Protein AF-A0A9Q7E7K2-F1 (afdb_monomer)

Secondary structure (DSSP, 8-state):
-HHHHHHHHHHSS---HHHHHHHHHHHHHHTT---EEES---HHHHHHHHHTTEEEEEEEEEEE-STT-EEEEEEEEEEE--

Solvent-accessible surface area (backbone atoms only — not comparable to full-atom values): 4893 Å² total; per-residue (Å²): 118,71,67,62,58,48,57,52,52,72,65,45,92,75,69,53,66,54,58,58,48,51,52,52,31,51,57,26,40,77,72,77,33,78,46,41,80,35,81,73,72,58,71,70,42,50,55,50,38,53,75,70,48,37,43,78,42,82,44,79,45,76,44,83,46,84,94,81,51,79,45,71,44,70,28,35,42,36,28,73,57,129

Mean predicted aligned error: 9.42 Å

Structure (mmCIF, N/CA/C/O backbone):
data_AF-A0A9Q7E7K2-F1
#
_entry.id   AF-A0A9Q7E7K2-F1
#
loop_
_atom_site.group_PDB
_atom_site.id
_atom_site.type_symbol
_atom_site.label_atom_id
_atom_site.label_alt_id
_atom_site.label_comp_id
_atom_site.label_asym_id
_atom_site.label_entity_id
_atom_site.label_seq_id
_atom_site.pdbx_PDB_ins_code
_atom_site.Cartn_x
_atom_site.Cartn_y
_atom_site.Cartn_z
_atom_site.occupancy
_atom_site.B_iso_or_equiv
_atom_site.auth_seq_id
_atom_site.auth_comp_id
_atom_site.auth_asym_id
_atom_site.auth_atom_id
_atom_site.pdbx_PDB_model_num
ATOM 1 N N . MET A 1 1 ? 14.150 22.288 7.598 1.00 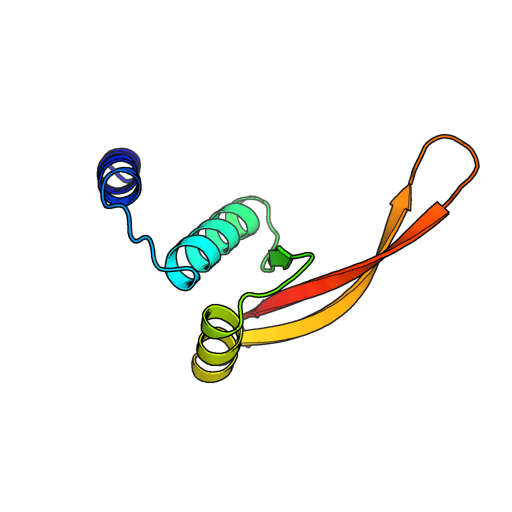52.19 1 MET A N 1
ATOM 2 C CA . MET A 1 1 ? 15.126 21.642 6.685 1.00 52.19 1 MET A CA 1
ATOM 3 C C . MET A 1 1 ? 14.503 20.547 5.811 1.00 52.19 1 MET A C 1
ATOM 5 O O . MET A 1 1 ? 14.826 20.514 4.637 1.00 52.19 1 MET A O 1
ATOM 9 N N . LEU A 1 2 ? 13.567 19.715 6.298 1.00 48.41 2 LEU A N 1
ATOM 10 C CA . LEU A 1 2 ? 12.817 18.760 5.446 1.00 48.41 2 LEU A CA 1
ATOM 11 C C . LEU A 1 2 ? 11.885 19.433 4.413 1.00 48.41 2 LEU A C 1
ATOM 13 O O . LEU A 1 2 ? 11.710 18.921 3.313 1.00 48.41 2 LEU A O 1
ATO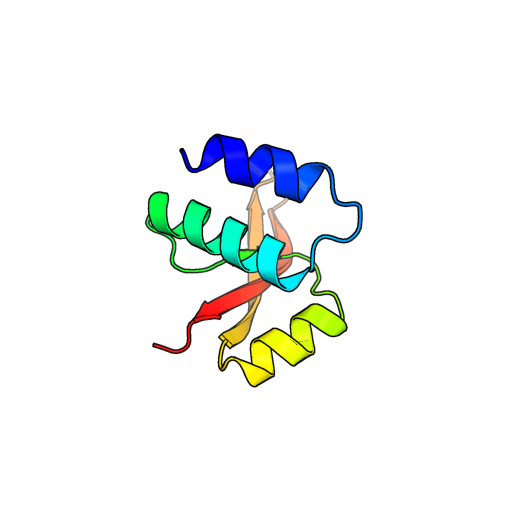M 17 N N . GLU A 1 3 ? 11.329 20.604 4.732 1.00 47.72 3 GLU A N 1
ATOM 18 C CA . GLU A 1 3 ? 10.412 21.339 3.841 1.00 47.72 3 GLU A CA 1
ATOM 19 C C . GLU A 1 3 ? 11.083 21.925 2.584 1.00 47.72 3 GLU A C 1
ATOM 21 O O . GLU A 1 3 ? 10.424 22.099 1.561 1.00 47.72 3 GLU A O 1
ATOM 26 N N . SER A 1 4 ? 12.392 22.206 2.613 1.00 53.09 4 SER A N 1
ATOM 27 C CA . SER A 1 4 ? 13.095 22.750 1.439 1.00 53.09 4 SER A CA 1
ATOM 28 C C . SER A 1 4 ? 13.443 21.663 0.422 1.00 53.09 4 SER A C 1
ATOM 30 O O . SER A 1 4 ? 13.311 21.895 -0.776 1.00 53.09 4 SER A O 1
ATOM 32 N N . ALA A 1 5 ? 13.801 20.462 0.890 1.00 57.09 5 ALA A N 1
ATOM 33 C CA . ALA A 1 5 ? 13.945 19.279 0.037 1.00 57.09 5 ALA A CA 1
ATOM 34 C C . ALA A 1 5 ? 12.593 18.873 -0.583 1.00 57.09 5 ALA A C 1
ATOM 36 O O . ALA A 1 5 ? 12.517 18.477 -1.742 1.00 57.09 5 ALA A O 1
ATOM 37 N N . PHE A 1 6 ? 11.507 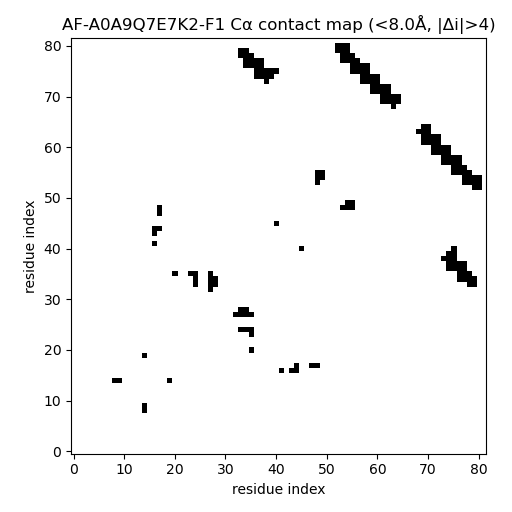19.058 0.173 1.00 52.50 6 PHE A N 1
ATOM 38 C CA . PHE A 1 6 ? 10.136 18.775 -0.246 1.00 52.50 6 PHE A CA 1
ATOM 39 C C . PHE A 1 6 ? 9.655 19.662 -1.404 1.00 52.50 6 PHE A C 1
ATOM 41 O O . PHE A 1 6 ? 9.076 19.164 -2.369 1.00 52.50 6 PHE A O 1
ATOM 48 N N . ASN A 1 7 ? 9.928 20.968 -1.351 1.00 54.75 7 ASN A N 1
ATOM 49 C CA . ASN A 1 7 ? 9.577 21.865 -2.455 1.00 54.75 7 ASN A CA 1
ATOM 50 C C . ASN A 1 7 ? 10.422 21.601 -3.711 1.00 54.75 7 ASN A C 1
ATOM 52 O O . ASN A 1 7 ? 9.917 21.777 -4.816 1.00 54.75 7 ASN A O 1
ATOM 56 N N . GLN A 1 8 ? 11.662 21.126 -3.559 1.00 54.00 8 GLN A N 1
ATOM 57 C CA . GLN A 1 8 ? 12.516 20.741 -4.688 1.00 54.00 8 GLN A CA 1
ATOM 58 C C . GLN A 1 8 ? 12.038 19.451 -5.372 1.00 54.00 8 GLN A C 1
ATOM 60 O O . GLN A 1 8 ? 11.963 19.420 -6.597 1.00 54.00 8 GLN A O 1
ATOM 65 N N . LEU A 1 9 ? 11.614 18.436 -4.608 1.00 52.75 9 LEU A N 1
ATOM 66 C CA . LEU A 1 9 ? 11.024 17.204 -5.157 1.00 52.75 9 LEU A CA 1
ATOM 67 C C . LEU A 1 9 ? 9.687 17.458 -5.866 1.00 52.75 9 LEU A C 1
ATOM 69 O O . LEU A 1 9 ? 9.398 16.861 -6.898 1.00 52.75 9 LEU A O 1
ATOM 73 N N . LYS A 1 10 ? 8.875 18.390 -5.356 1.00 51.72 10 LYS A N 1
ATOM 74 C CA . LYS A 1 10 ? 7.599 18.775 -5.980 1.00 51.72 10 LYS A CA 1
ATOM 75 C C . LYS A 1 10 ? 7.776 19.526 -7.313 1.00 51.72 10 LYS A C 1
ATOM 77 O O . LYS A 1 10 ? 6.839 19.568 -8.106 1.00 51.72 10 LYS A O 1
ATOM 82 N N . LEU A 1 11 ? 8.952 20.118 -7.549 1.00 51.72 11 LEU A N 1
ATOM 83 C CA . LEU A 1 11 ? 9.300 20.866 -8.765 1.00 51.72 11 LEU A CA 1
ATOM 84 C C . LEU A 1 11 ? 9.952 19.995 -9.856 1.00 51.72 11 LEU A C 1
ATOM 86 O O . LEU A 1 11 ? 9.915 20.378 -11.024 1.00 51.72 11 LEU A O 1
ATOM 90 N N . SER A 1 12 ? 10.505 18.824 -9.522 1.00 44.66 12 SER A N 1
ATOM 91 C CA . SER A 1 12 ? 10.971 17.849 -10.514 1.00 44.66 12 SER A CA 1
ATOM 92 C C . SER A 1 12 ? 9.792 16.985 -10.965 1.00 44.66 12 SER A C 1
ATOM 94 O O . SER A 1 12 ? 9.377 16.076 -10.250 1.00 44.66 12 SER A O 1
ATOM 96 N N . GLY A 1 13 ? 9.221 17.287 -12.131 1.00 48.59 13 GLY A N 1
ATOM 97 C CA . GLY A 1 13 ? 7.992 16.694 -12.688 1.00 48.59 13 GLY A CA 1
ATOM 98 C C . GLY A 1 13 ? 7.970 15.176 -12.955 1.00 48.59 13 GLY A C 1
ATOM 99 O O . GLY A 1 13 ? 7.115 14.724 -13.707 1.00 48.59 13 GLY A O 1
ATOM 100 N N . GLU A 1 14 ? 8.846 14.387 -12.336 1.00 52.06 14 GLU A N 1
ATOM 101 C CA . GLU A 1 14 ? 8.853 12.921 -12.347 1.00 52.06 14 GLU A CA 1
ATOM 102 C C . GLU A 1 14 ? 9.125 12.395 -10.928 1.00 52.06 14 GLU A C 1
ATOM 104 O O . GLU A 1 14 ? 10.179 11.836 -10.640 1.00 52.06 14 GLU A O 1
ATOM 109 N N . THR A 1 15 ? 8.197 12.607 -9.993 1.00 57.81 15 THR A N 1
ATOM 110 C CA . THR A 1 15 ? 8.321 11.971 -8.673 1.00 57.81 15 THR A CA 1
ATOM 111 C C . THR A 1 15 ? 7.965 10.493 -8.786 1.00 57.81 15 THR A C 1
ATOM 113 O O . THR A 1 15 ? 6.874 10.130 -9.225 1.00 57.81 15 THR A O 1
ATOM 116 N N . ASP A 1 16 ? 8.908 9.637 -8.398 1.00 78.50 16 ASP A N 1
ATOM 117 C CA . ASP A 1 16 ? 8.748 8.188 -8.352 1.00 78.50 16 ASP A CA 1
ATOM 118 C C . ASP A 1 16 ? 7.550 7.828 -7.453 1.00 78.50 16 ASP A C 1
ATOM 120 O O . ASP A 1 16 ? 7.490 8.223 -6.284 1.00 78.50 16 ASP A O 1
ATOM 124 N N . ASP A 1 17 ? 6.583 7.070 -7.986 1.00 83.81 17 ASP A N 1
ATOM 125 C CA . ASP A 1 17 ? 5.403 6.590 -7.246 1.00 83.81 17 ASP A CA 1
ATOM 126 C C . ASP A 1 17 ? 5.792 5.943 -5.903 1.00 83.81 17 ASP A C 1
ATOM 128 O O . ASP A 1 17 ? 5.024 5.975 -4.937 1.00 83.81 17 ASP A O 1
ATOM 132 N N . PHE A 1 18 ? 6.989 5.351 -5.836 1.00 87.75 18 PHE A N 1
ATOM 133 C CA . PHE A 1 18 ? 7.524 4.742 -4.628 1.00 87.75 18 PHE A CA 1
ATOM 134 C C . PHE A 1 18 ? 7.967 5.760 -3.575 1.00 87.75 18 PHE A C 1
ATOM 136 O O . PHE A 1 18 ? 7.655 5.578 -2.401 1.00 87.75 18 PHE A O 1
ATOM 143 N N . GLU A 1 19 ? 8.624 6.852 -3.961 1.00 89.00 19 GLU A N 1
ATOM 144 C CA . GLU A 1 19 ? 9.007 7.917 -3.025 1.00 89.00 19 GLU A CA 1
ATOM 145 C C . GLU A 1 19 ? 7.769 8.595 -2.436 1.00 89.00 19 GLU A C 1
ATOM 147 O O . GLU A 1 19 ? 7.666 8.778 -1.221 1.00 89.00 19 GLU A O 1
ATOM 152 N N . ASN A 1 20 ? 6.774 8.862 -3.285 1.00 89.81 20 ASN A N 1
ATOM 153 C CA . ASN A 1 20 ? 5.478 9.375 -2.853 1.00 89.81 20 ASN A CA 1
ATOM 154 C C . ASN A 1 20 ? 4.797 8.419 -1.858 1.00 89.81 20 ASN A C 1
ATOM 156 O O . ASN A 1 20 ? 4.246 8.854 -0.843 1.00 89.81 20 ASN A O 1
ATOM 160 N N . PHE A 1 21 ? 4.863 7.107 -2.106 1.00 92.50 21 PHE A N 1
ATOM 161 C CA . PHE A 1 21 ? 4.366 6.097 -1.173 1.00 92.50 21 PHE A CA 1
ATOM 162 C C . PHE A 1 21 ? 5.124 6.103 0.166 1.00 92.50 21 PHE A C 1
ATOM 164 O O . PHE A 1 21 ? 4.485 6.083 1.221 1.00 92.50 21 PHE A O 1
ATOM 171 N N . LEU A 1 22 ? 6.460 6.148 0.148 1.00 92.44 22 LEU A N 1
ATOM 172 C CA . LEU A 1 22 ? 7.273 6.171 1.368 1.00 92.44 22 LEU A CA 1
ATOM 173 C C . LEU A 1 22 ? 6.979 7.414 2.207 1.00 92.44 22 LEU A C 1
ATOM 175 O O . LEU A 1 22 ? 6.801 7.310 3.421 1.00 92.44 22 LEU A O 1
ATOM 179 N N . PHE A 1 23 ? 6.830 8.566 1.557 1.00 90.88 23 PHE A N 1
ATOM 180 C CA . PHE A 1 23 ? 6.419 9.796 2.218 1.00 90.88 23 PHE A CA 1
ATOM 181 C C . PHE A 1 23 ? 5.054 9.641 2.903 1.00 90.88 23 PHE A C 1
ATOM 183 O O . PHE A 1 23 ? 4.900 9.972 4.080 1.00 90.88 23 PHE A O 1
ATOM 190 N N . LEU A 1 24 ? 4.058 9.087 2.201 1.00 92.81 24 LEU A N 1
ATOM 191 C CA . LEU A 1 24 ? 2.743 8.815 2.787 1.00 92.81 24 LEU A CA 1
ATOM 192 C C . LEU A 1 24 ? 2.836 7.873 3.992 1.00 92.81 24 LEU A C 1
ATOM 194 O O . LEU A 1 24 ? 2.161 8.099 4.998 1.00 92.81 24 LEU A O 1
ATOM 198 N N . LEU A 1 25 ? 3.677 6.842 3.913 1.00 93.94 25 LEU A N 1
ATOM 199 C CA . LEU A 1 25 ? 3.902 5.914 5.014 1.00 93.94 25 LEU A CA 1
ATOM 200 C C . LEU A 1 25 ? 4.526 6.612 6.228 1.00 93.94 25 LEU A C 1
ATOM 202 O O . LEU A 1 25 ? 4.076 6.382 7.348 1.00 93.94 25 LEU A O 1
ATOM 206 N N . GLU A 1 26 ? 5.511 7.490 6.041 1.00 92.94 26 GLU A N 1
ATOM 207 C CA . GLU A 1 26 ? 6.088 8.266 7.146 1.00 92.94 26 GLU A CA 1
ATOM 208 C C . GLU A 1 26 ? 5.062 9.178 7.821 1.00 92.94 26 GLU A C 1
ATOM 210 O O . GLU A 1 26 ? 5.012 9.257 9.050 1.00 92.94 26 GLU A O 1
ATOM 215 N N . GLN A 1 27 ? 4.206 9.841 7.042 1.00 92.44 27 GLN A N 1
ATOM 216 C CA . GLN A 1 27 ? 3.135 10.670 7.599 1.00 92.44 27 GLN A CA 1
ATOM 217 C C . GLN A 1 27 ? 2.145 9.833 8.417 1.00 92.44 27 GLN A C 1
ATOM 219 O O . GLN A 1 27 ? 1.728 10.244 9.499 1.00 92.44 27 GLN A O 1
ATOM 224 N N . ARG A 1 28 ? 1.811 8.626 7.947 1.00 92.31 28 ARG A N 1
ATOM 225 C CA . ARG A 1 28 ? 0.968 7.680 8.693 1.00 92.31 28 ARG A CA 1
ATOM 226 C C . ARG A 1 28 ? 1.651 7.200 9.970 1.00 92.31 28 ARG A C 1
ATOM 228 O O . ARG A 1 28 ? 1.002 7.174 11.015 1.00 92.31 28 ARG A O 1
ATOM 235 N N . LYS A 1 29 ? 2.960 6.927 9.935 1.00 92.19 29 LYS A N 1
ATOM 236 C CA . LYS A 1 29 ? 3.743 6.553 11.126 1.00 92.19 29 LYS A CA 1
ATOM 237 C C . LYS A 1 29 ? 3.694 7.642 12.196 1.00 92.19 29 LYS A C 1
ATOM 239 O O . LYS A 1 29 ? 3.494 7.321 13.363 1.00 92.19 29 LYS A O 1
ATOM 244 N N . LYS A 1 30 ? 3.781 8.920 11.805 1.00 92.31 30 LYS A N 1
ATOM 245 C CA . LYS A 1 30 ? 3.613 10.066 12.724 1.00 92.31 30 LYS A CA 1
ATOM 246 C C . LYS A 1 30 ? 2.226 10.114 13.380 1.00 92.31 30 LYS A C 1
ATOM 248 O O . LYS A 1 30 ? 2.089 10.668 14.462 1.00 92.31 30 LYS A O 1
ATOM 253 N N . GLN A 1 31 ? 1.217 9.509 12.755 1.00 91.94 31 GLN A N 1
ATOM 254 C CA . GLN A 1 31 ? -0.143 9.351 13.288 1.00 91.94 31 GLN A CA 1
ATOM 255 C C . GLN A 1 31 ? -0.348 8.008 14.022 1.00 91.94 31 GLN A C 1
ATOM 257 O O . GLN A 1 31 ? -1.482 7.639 14.321 1.00 91.94 31 GLN A O 1
ATOM 262 N N . GLY A 1 32 ? 0.721 7.244 14.281 1.00 92.19 32 GLY A N 1
ATOM 263 C CA . GLY A 1 32 ? 0.661 5.931 14.934 1.00 92.19 32 GLY A CA 1
ATOM 264 C C . GLY A 1 32 ? 0.224 4.778 14.020 1.00 92.19 32 GLY A C 1
ATOM 265 O O . GLY A 1 32 ? -0.035 3.677 14.500 1.00 92.19 32 GLY A O 1
ATOM 266 N N . GLN A 1 33 ? 0.135 4.997 12.706 1.00 91.69 33 GLN A N 1
ATOM 267 C CA . GLN A 1 33 ? -0.279 3.993 11.722 1.00 91.69 33 GLN A CA 1
ATOM 268 C C . GLN A 1 33 ? 0.921 3.545 10.878 1.00 91.69 33 GLN A C 1
ATOM 270 O O . GLN A 1 33 ? 1.469 4.323 10.107 1.00 91.69 33 GLN A O 1
ATOM 275 N N . ASN A 1 34 ? 1.319 2.273 10.954 1.00 93.75 34 ASN A N 1
ATOM 276 C CA . ASN A 1 34 ? 2.434 1.742 10.151 1.00 93.75 34 ASN A CA 1
ATOM 277 C C . ASN A 1 34 ? 1.976 1.116 8.817 1.00 93.75 34 ASN A C 1
ATOM 279 O O . ASN A 1 34 ? 2.464 0.064 8.405 1.00 93.75 34 ASN A O 1
ATOM 283 N N . TYR A 1 35 ? 0.974 1.714 8.173 1.00 94.38 35 TYR A N 1
ATOM 284 C CA . TYR A 1 35 ? 0.422 1.230 6.910 1.00 94.38 35 TYR A CA 1
ATOM 285 C C . TYR A 1 35 ? -0.172 2.373 6.082 1.00 94.38 35 TYR A C 1
ATOM 287 O O . TYR A 1 35 ? -0.538 3.424 6.608 1.00 94.38 35 TYR A O 1
ATOM 295 N N . VAL A 1 36 ? -0.315 2.139 4.779 1.00 94.25 36 VAL A N 1
ATOM 296 C CA . VAL A 1 36 ? -0.991 3.039 3.838 1.00 94.25 36 VAL A CA 1
ATOM 297 C C . VAL A 1 36 ? -2.170 2.307 3.207 1.00 94.25 36 VAL A C 1
ATOM 299 O O . VAL A 1 36 ? -2.045 1.162 2.776 1.00 94.25 36 VAL A O 1
ATOM 302 N N . ILE A 1 37 ? -3.319 2.983 3.149 1.00 93.06 37 ILE A N 1
ATOM 303 C CA . ILE A 1 37 ? -4.526 2.492 2.480 1.00 93.06 37 ILE A CA 1
ATOM 304 C C . ILE A 1 37 ? -4.624 3.153 1.104 1.00 93.06 37 ILE A C 1
ATOM 306 O O . ILE A 1 37 ? -4.647 4.380 1.009 1.00 93.06 37 ILE A O 1
ATOM 310 N N . MET A 1 38 ? -4.743 2.355 0.044 1.00 92.19 38 MET A N 1
ATOM 311 C CA . MET A 1 38 ? -4.907 2.834 -1.331 1.00 92.19 38 MET A CA 1
ATOM 312 C C . MET A 1 38 ? -6.078 2.131 -2.022 1.00 92.19 38 MET A C 1
ATOM 314 O O . MET A 1 38 ? -6.288 0.935 -1.850 1.00 92.19 38 MET A O 1
ATOM 318 N N . LYS A 1 39 ? -6.845 2.853 -2.846 1.00 90.31 39 LYS A N 1
ATOM 319 C CA . LYS A 1 39 ? -7.913 2.246 -3.673 1.00 90.31 39 LYS A CA 1
ATOM 320 C C . LYS A 1 39 ? -7.351 1.377 -4.798 1.00 90.31 39 LYS A C 1
ATOM 322 O O . LYS A 1 39 ? -7.937 0.362 -5.158 1.00 90.31 39 LYS A O 1
ATOM 327 N N . SER A 1 40 ? -6.209 1.784 -5.337 1.00 90.50 40 SER A N 1
ATOM 328 C CA . SER A 1 40 ? -5.496 1.131 -6.430 1.00 90.50 40 SER A CA 1
ATOM 329 C C . SER A 1 40 ? -3.998 1.324 -6.241 1.00 90.50 40 SER A C 1
ATOM 331 O O . SER A 1 40 ? -3.576 2.327 -5.666 1.00 90.50 40 SER A O 1
ATOM 333 N N . ILE A 1 41 ? -3.204 0.390 -6.757 1.00 90.50 41 ILE A N 1
ATOM 334 C CA . ILE A 1 41 ? -1.742 0.462 -6.738 1.00 90.50 41 ILE A CA 1
ATOM 335 C C . ILE A 1 41 ? -1.265 0.506 -8.196 1.00 90.50 41 ILE A C 1
ATOM 337 O O . ILE A 1 41 ? -1.578 -0.426 -8.943 1.00 90.50 41 ILE A O 1
ATOM 341 N N . PRO A 1 42 ? -0.532 1.549 -8.627 1.00 90.94 42 PRO A N 1
ATOM 342 C CA . PRO A 1 42 ? 0.111 1.561 -9.937 1.00 90.94 42 PRO A CA 1
ATOM 343 C C . PRO A 1 42 ? 1.002 0.330 -10.130 1.00 90.94 42 PRO A C 1
ATOM 345 O O . PRO A 1 42 ? 1.683 -0.106 -9.204 1.00 90.94 42 PRO A O 1
ATOM 348 N N . LYS A 1 43 ? 1.041 -0.226 -11.347 1.00 87.69 43 LYS A N 1
ATOM 349 C CA . LYS A 1 43 ? 1.795 -1.460 -11.641 1.00 87.69 43 LYS A CA 1
ATOM 350 C C . LYS A 1 43 ? 3.274 -1.353 -11.239 1.00 87.69 43 LYS A C 1
ATOM 352 O O . LYS A 1 43 ? 3.813 -2.287 -10.653 1.00 87.69 43 LYS A O 1
ATOM 357 N N . ARG A 1 44 ? 3.914 -0.209 -11.514 1.00 88.31 44 ARG A N 1
ATOM 358 C CA . ARG A 1 44 ? 5.318 0.057 -11.145 1.00 88.31 44 ARG A CA 1
ATOM 359 C C . ARG A 1 44 ? 5.516 0.045 -9.629 1.00 88.31 44 ARG A C 1
ATOM 361 O O . ARG A 1 44 ? 6.396 -0.661 -9.142 1.00 88.31 44 ARG A O 1
ATOM 368 N N . LEU A 1 45 ? 4.643 0.742 -8.898 1.00 91.69 45 LEU A N 1
ATOM 369 C CA . LEU A 1 45 ? 4.647 0.747 -7.438 1.00 91.69 45 LEU A CA 1
ATOM 370 C C . LEU A 1 45 ? 4.450 -0.666 -6.873 1.00 91.69 45 LEU A C 1
ATOM 372 O O . LEU A 1 45 ? 5.189 -1.074 -5.987 1.00 91.69 45 LEU A O 1
ATOM 376 N N . HIS A 1 46 ? 3.509 -1.440 -7.419 1.00 91.75 46 HIS A N 1
ATOM 377 C CA . HIS A 1 46 ? 3.234 -2.800 -6.957 1.00 91.75 46 HIS A CA 1
ATOM 378 C C . HIS A 1 46 ? 4.472 -3.704 -7.028 1.00 91.75 46 HIS A C 1
ATOM 380 O O . HIS A 1 46 ? 4.825 -4.327 -6.030 1.00 91.75 46 HIS A O 1
ATOM 386 N N . TYR A 1 47 ? 5.170 -3.741 -8.169 1.00 89.62 47 TYR A N 1
ATOM 387 C CA . TYR A 1 47 ? 6.389 -4.548 -8.295 1.00 89.62 47 TYR A CA 1
ATOM 388 C C . TYR A 1 47 ? 7.483 -4.111 -7.331 1.00 89.62 47 TYR A C 1
ATOM 390 O O . TYR A 1 47 ? 8.163 -4.958 -6.754 1.00 89.62 47 TYR A O 1
ATOM 398 N N . ARG A 1 48 ? 7.654 -2.800 -7.147 1.00 91.12 48 ARG A N 1
ATOM 399 C CA . ARG A 1 48 ? 8.682 -2.285 -6.246 1.00 91.12 48 ARG A CA 1
ATOM 400 C C . ARG A 1 48 ? 8.370 -2.603 -4.790 1.00 91.12 48 ARG A C 1
ATOM 402 O O . ARG A 1 48 ? 9.253 -3.061 -4.084 1.00 91.12 48 ARG A O 1
ATOM 409 N N . LEU A 1 49 ? 7.112 -2.470 -4.373 1.00 93.00 49 LEU A N 1
ATOM 410 C CA . LEU A 1 49 ? 6.659 -2.884 -3.044 1.00 93.00 49 LEU A CA 1
ATOM 411 C C . LEU A 1 49 ? 6.945 -4.366 -2.781 1.00 93.00 49 LEU A C 1
ATOM 413 O O . LEU A 1 49 ? 7.446 -4.702 -1.715 1.00 93.00 49 LEU A O 1
ATOM 417 N N . VAL A 1 50 ? 6.679 -5.243 -3.754 1.00 91.44 50 VAL A N 1
ATOM 418 C CA . VAL A 1 50 ? 6.994 -6.675 -3.629 1.00 91.44 50 VAL A CA 1
ATOM 419 C C . VAL A 1 50 ? 8.505 -6.904 -3.528 1.00 91.44 50 VAL A C 1
ATOM 421 O O . VAL A 1 50 ? 8.943 -7.664 -2.671 1.00 91.44 50 VAL A O 1
ATOM 424 N N . LYS A 1 51 ? 9.308 -6.224 -4.359 1.00 91.44 51 LYS A N 1
ATOM 425 C CA . LYS A 1 51 ? 10.778 -6.313 -4.331 1.00 91.44 51 LYS A CA 1
ATOM 426 C C . LYS A 1 51 ? 11.365 -5.873 -2.983 1.00 91.44 51 LYS A C 1
ATOM 428 O O . LYS A 1 51 ? 12.309 -6.486 -2.505 1.00 91.44 51 LYS A O 1
ATOM 433 N N . GLU A 1 52 ? 10.795 -4.832 -2.385 1.00 90.69 52 GLU A N 1
ATOM 434 C CA . GLU A 1 52 ? 11.207 -4.250 -1.099 1.00 90.69 52 GLU A CA 1
ATOM 435 C C . GLU A 1 52 ? 10.519 -4.931 0.105 1.00 90.69 52 GLU A C 1
ATOM 437 O O . GLU A 1 52 ? 10.483 -4.379 1.202 1.00 90.69 52 GLU A O 1
ATOM 442 N N . ASN A 1 53 ? 9.943 -6.126 -0.085 1.00 92.38 53 ASN A N 1
ATOM 443 C CA . ASN A 1 53 ? 9.309 -6.936 0.960 1.00 92.38 53 ASN A CA 1
ATOM 444 C C . ASN A 1 53 ? 8.165 -6.235 1.719 1.00 92.38 53 ASN A C 1
ATOM 446 O O . ASN A 1 53 ? 7.954 -6.460 2.910 1.00 92.38 53 ASN A O 1
ATOM 450 N N . PHE A 1 54 ? 7.370 -5.403 1.048 1.00 94.44 54 PHE A N 1
ATOM 451 C CA . PHE A 1 54 ? 6.126 -4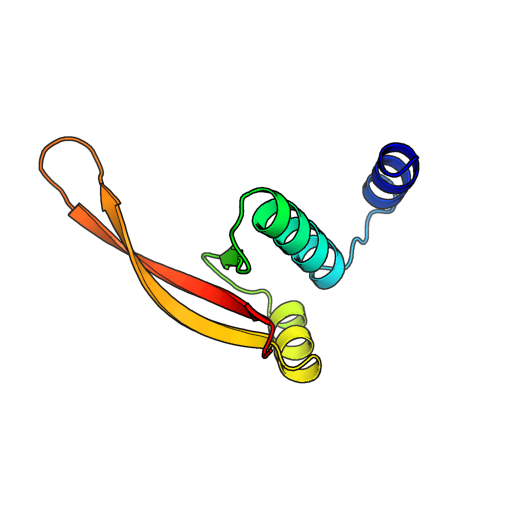.892 1.621 1.00 94.44 54 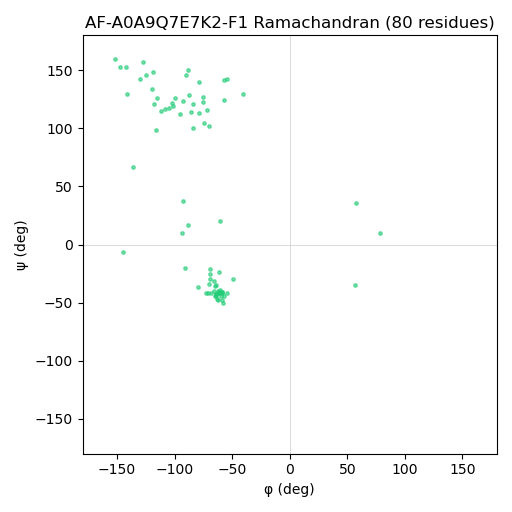PHE A CA 1
ATOM 452 C C . PHE A 1 54 ? 5.009 -5.933 1.549 1.00 94.44 54 PHE A C 1
ATOM 454 O O . PHE A 1 54 ? 4.794 -6.607 0.541 1.00 94.44 54 PHE A O 1
ATOM 461 N N . ILE A 1 55 ? 4.218 -6.001 2.616 1.00 94.50 55 ILE A N 1
ATOM 462 C CA . ILE A 1 55 ? 3.003 -6.805 2.677 1.00 94.50 55 ILE A CA 1
ATOM 463 C C . ILE A 1 55 ? 1.866 -5.998 2.056 1.00 94.50 55 ILE A C 1
ATOM 465 O O . ILE A 1 55 ? 1.513 -4.927 2.554 1.00 94.50 55 ILE A O 1
ATOM 469 N N . ILE A 1 56 ? 1.257 -6.546 1.006 1.00 95.12 56 ILE A N 1
ATOM 470 C CA . ILE A 1 56 ? 0.102 -5.963 0.320 1.00 95.12 56 ILE A CA 1
ATOM 471 C C . ILE A 1 56 ? -1.105 -6.864 0.576 1.00 95.12 56 ILE A C 1
ATOM 473 O O . ILE A 1 56 ? -1.139 -8.008 0.126 1.00 95.12 56 ILE A O 1
ATOM 477 N N . LYS A 1 57 ? -2.109 -6.356 1.291 1.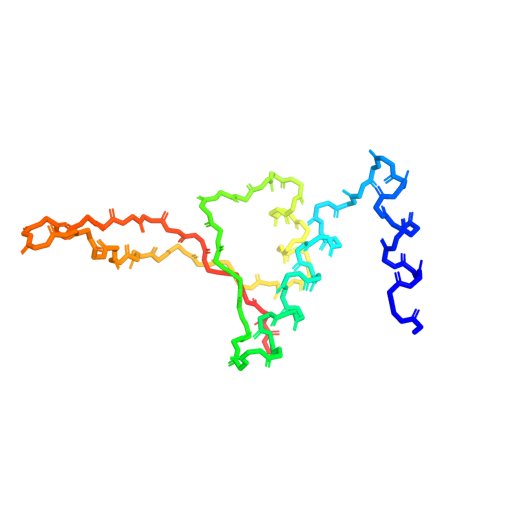00 94.44 57 LYS A N 1
ATOM 478 C CA . LYS A 1 57 ? -3.369 -7.066 1.548 1.00 94.44 57 LYS A CA 1
ATOM 479 C C . LYS A 1 57 ? -4.539 -6.296 0.973 1.00 94.44 57 LYS A C 1
ATOM 481 O O . LYS A 1 57 ? -4.512 -5.073 0.931 1.00 94.44 57 LYS A O 1
ATOM 486 N N . ARG A 1 58 ? -5.574 -7.007 0.535 1.00 92.62 58 ARG A N 1
ATOM 487 C CA . ARG A 1 58 ? -6.838 -6.395 0.129 1.00 92.62 58 ARG A CA 1
ATOM 488 C C . ARG A 1 58 ? -7.835 -6.563 1.264 1.00 92.62 58 ARG A C 1
ATOM 490 O O . ARG A 1 58 ? -8.130 -7.690 1.644 1.00 92.62 58 ARG A O 1
ATOM 497 N N . GLU A 1 59 ? -8.325 -5.456 1.796 1.00 91.94 59 GLU A N 1
ATOM 498 C CA . GLU A 1 59 ? -9.231 -5.436 2.939 1.00 91.94 59 GLU A CA 1
ATOM 499 C C . GLU A 1 59 ? -10.509 -4.671 2.601 1.00 91.94 59 GLU A C 1
ATOM 501 O O . GLU A 1 59 ? -10.517 -3.711 1.823 1.00 91.94 59 GLU A O 1
ATOM 506 N N . GLU A 1 60 ? -11.615 -5.125 3.179 1.00 88.62 60 GLU A N 1
ATOM 507 C CA . GLU A 1 60 ? -12.905 -4.471 3.048 1.00 88.62 60 GLU A CA 1
ATOM 508 C C . GLU A 1 60 ? -13.033 -3.375 4.106 1.00 88.62 60 GLU A C 1
ATOM 510 O O . GLU A 1 60 ? -13.098 -3.640 5.305 1.00 88.62 60 GLU A O 1
ATOM 515 N N . ILE A 1 61 ? -13.096 -2.123 3.658 1.00 82.88 61 ILE A N 1
ATOM 516 C CA . ILE A 1 61 ? -13.271 -0.974 4.542 1.00 82.88 61 ILE A CA 1
ATOM 517 C C . ILE A 1 61 ? -14.726 -0.525 4.462 1.00 82.88 61 ILE A C 1
ATOM 519 O O . ILE A 1 61 ? -15.239 -0.186 3.387 1.00 82.88 61 ILE A O 1
ATOM 523 N N . LYS A 1 62 ? -15.397 -0.528 5.618 1.00 77.19 62 LYS A N 1
ATOM 524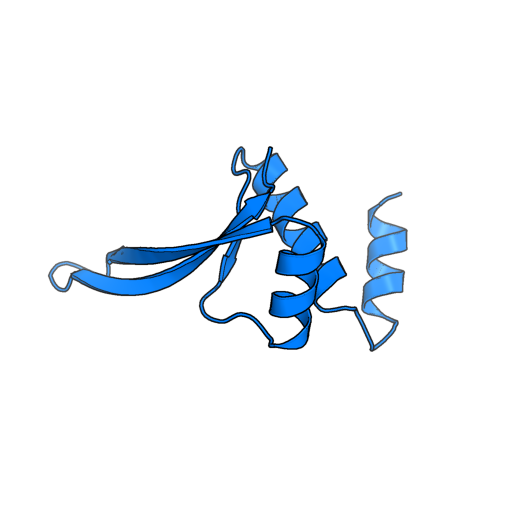 C CA . LYS A 1 62 ? -16.760 -0.015 5.7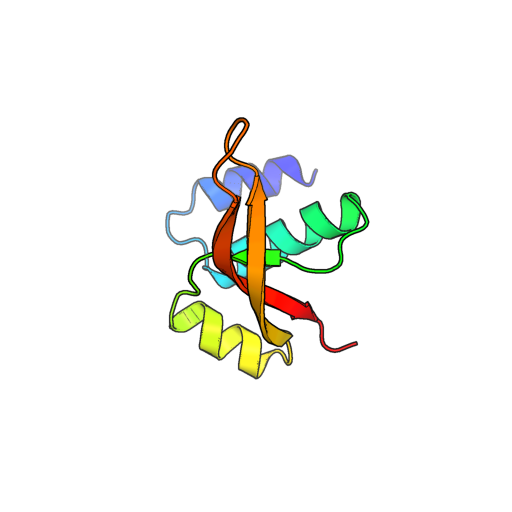76 1.00 77.19 62 LYS A CA 1
ATOM 525 C C . LYS A 1 62 ? -16.703 1.505 5.851 1.00 77.19 62 LYS A C 1
ATOM 527 O O . LYS A 1 62 ? -16.179 2.061 6.811 1.00 77.19 62 LYS A O 1
ATOM 532 N N . ILE A 1 63 ? -17.253 2.173 4.843 1.00 69.19 63 ILE A N 1
ATOM 533 C CA . ILE A 1 63 ? -17.406 3.625 4.850 1.00 69.19 63 ILE A CA 1
ATOM 534 C C . ILE A 1 63 ? -18.823 3.910 5.340 1.00 69.19 63 ILE A C 1
ATOM 536 O O . ILE A 1 63 ? -19.804 3.588 4.663 1.00 69.19 63 ILE A O 1
ATOM 540 N N . ASN A 1 64 ? -18.942 4.504 6.528 1.00 58.34 64 ASN A N 1
ATOM 541 C CA . ASN A 1 64 ? -20.228 4.996 7.008 1.00 58.34 64 ASN A CA 1
ATOM 542 C C . ASN A 1 64 ? -20.620 6.215 6.165 1.00 58.34 64 ASN A C 1
ATOM 544 O O . ASN A 1 64 ? -20.098 7.311 6.360 1.00 58.34 64 ASN A O 1
ATOM 548 N N . LYS A 1 65 ? -21.531 6.019 5.208 1.00 57.78 65 LYS A N 1
ATOM 549 C CA . LYS A 1 65 ? -22.292 7.118 4.610 1.00 57.78 65 LYS A CA 1
ATOM 550 C C . LYS A 1 65 ? -23.549 7.350 5.452 1.00 57.78 65 LYS A C 1
ATOM 552 O O . LYS A 1 65 ? -24.041 6.423 6.089 1.00 57.78 65 LYS A O 1
ATOM 557 N N . PHE A 1 66 ? -24.020 8.596 5.473 1.00 55.19 66 PHE A N 1
ATOM 558 C CA . PHE A 1 66 ? -25.100 9.077 6.336 1.00 55.19 66 PHE A CA 1
ATOM 559 C C . PHE A 1 66 ? -26.283 8.091 6.496 1.00 55.19 66 PHE A C 1
ATOM 561 O O . PHE A 1 66 ? -26.851 7.574 5.534 1.00 55.19 66 PHE A O 1
ATOM 568 N N . ILE A 1 67 ? -26.600 7.884 7.775 1.00 58.59 67 ILE A N 1
ATOM 569 C CA . ILE A 1 67 ? -27.781 7.341 8.464 1.00 58.59 67 ILE A CA 1
ATOM 570 C C . ILE A 1 67 ? -28.282 5.922 8.102 1.00 58.59 67 ILE A C 1
ATOM 572 O O . ILE A 1 67 ? -28.627 5.221 9.044 1.00 58.59 67 ILE A O 1
ATOM 576 N N . PHE A 1 68 ? -28.232 5.390 6.869 1.00 56.38 68 PHE A N 1
ATOM 577 C CA . PHE A 1 68 ? -28.770 4.019 6.630 1.00 56.38 68 PHE A CA 1
ATOM 578 C C . PHE A 1 68 ? -28.064 3.119 5.606 1.00 56.38 68 PHE A C 1
ATOM 580 O O . PHE A 1 68 ? -28.366 1.929 5.545 1.00 56.38 68 PHE A O 1
ATOM 587 N N . PHE A 1 69 ? -27.077 3.605 4.851 1.00 57.97 69 PHE A N 1
ATOM 588 C CA . PHE A 1 69 ? -26.390 2.777 3.851 1.00 57.97 69 PHE A CA 1
ATOM 589 C C . PHE A 1 69 ? -24.911 2.601 4.196 1.00 57.97 69 PHE A C 1
ATOM 591 O O . PHE A 1 69 ? -24.068 3.451 3.899 1.00 57.97 69 PHE A O 1
ATOM 598 N N . LYS A 1 70 ? -24.580 1.457 4.809 1.00 63.69 70 LYS A N 1
ATOM 599 C CA . LYS A 1 70 ? -23.190 1.014 4.978 1.00 63.69 70 LYS A CA 1
ATOM 600 C C . LYS A 1 70 ? -22.688 0.516 3.625 1.00 63.69 70 LYS A C 1
ATOM 602 O O . LYS A 1 70 ? -23.059 -0.571 3.195 1.00 63.69 70 LYS A O 1
ATOM 607 N N . LYS A 1 71 ? -21.854 1.308 2.948 1.00 72.38 71 LYS A N 1
ATOM 608 C CA . LYS A 1 71 ? -21.163 0.862 1.734 1.00 72.38 71 LYS A CA 1
ATOM 609 C C . LYS A 1 71 ? -19.805 0.309 2.130 1.00 72.38 71 LYS A C 1
ATOM 611 O O . LYS A 1 71 ? -18.997 1.006 2.746 1.00 72.38 71 LYS A O 1
ATOM 616 N N . SER A 1 72 ? -19.552 -0.935 1.766 1.00 77.12 72 SER A N 1
ATOM 617 C CA . SER A 1 72 ? -18.222 -1.502 1.860 1.00 77.12 72 SER A CA 1
ATOM 618 C C . SER A 1 72 ? -17.448 -1.275 0.568 1.00 77.12 72 SER A C 1
ATOM 620 O O . SER A 1 72 ? -18.006 -1.188 -0.529 1.00 77.12 72 SER A O 1
ATOM 622 N N . THR A 1 73 ? -16.142 -1.078 0.706 1.00 83.88 73 THR A N 1
ATOM 623 C CA . THR A 1 73 ? -15.248 -0.823 -0.423 1.00 83.88 73 THR A CA 1
ATOM 624 C C . THR A 1 73 ? -13.928 -1.532 -0.193 1.00 83.88 73 THR A C 1
ATOM 626 O O . THR A 1 73 ? -13.319 -1.394 0.869 1.00 83.88 73 THR A O 1
ATOM 629 N N . LEU A 1 74 ? -13.478 -2.283 -1.195 1.00 89.50 74 LEU A N 1
ATOM 630 C CA . LEU A 1 74 ? -12.198 -2.977 -1.142 1.00 89.50 74 LEU A CA 1
ATOM 631 C C . LEU A 1 74 ? -11.057 -1.984 -1.349 1.00 89.50 74 LEU A C 1
ATOM 633 O O . LEU A 1 74 ? -11.033 -1.262 -2.345 1.00 89.50 74 LEU A O 1
ATOM 637 N N . HIS A 1 75 ? -10.104 -1.997 -0.430 1.00 92.75 75 HIS A N 1
ATOM 638 C CA . HIS A 1 75 ? -8.888 -1.201 -0.489 1.00 92.75 75 HIS A CA 1
ATOM 639 C C . HIS A 1 75 ? -7.667 -2.095 -0.316 1.00 92.75 75 HIS A C 1
ATOM 641 O O . HIS A 1 75 ? -7.745 -3.179 0.256 1.00 92.75 75 HIS A O 1
ATOM 647 N N . TYR A 1 76 ? -6.528 -1.630 -0.806 1.00 93.75 76 TYR A N 1
ATOM 648 C CA . TYR A 1 76 ? -5.240 -2.218 -0.500 1.00 93.75 76 TYR A CA 1
ATOM 649 C C . TYR A 1 76 ? -4.678 -1.592 0.768 1.00 93.75 76 TYR A C 1
ATOM 651 O O . TYR A 1 76 ? -4.585 -0.371 0.864 1.00 93.75 76 TYR A O 1
ATOM 659 N N . VAL A 1 77 ? -4.285 -2.434 1.711 1.00 94.38 77 VAL A N 1
ATOM 660 C CA . VAL A 1 77 ? -3.534 -2.076 2.908 1.00 94.38 77 VAL A CA 1
ATOM 661 C C . VAL A 1 77 ? -2.104 -2.545 2.696 1.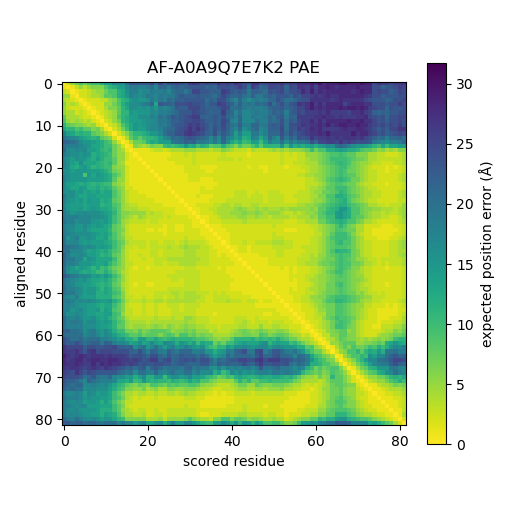00 94.38 77 VAL A C 1
ATOM 663 O O . VAL A 1 77 ? -1.846 -3.737 2.515 1.00 94.38 77 VAL A O 1
ATOM 666 N N . ILE A 1 78 ? -1.181 -1.590 2.674 1.00 95.75 78 ILE A N 1
ATOM 667 C CA . ILE A 1 78 ? 0.232 -1.819 2.390 1.00 95.75 78 ILE A CA 1
ATOM 668 C C . ILE A 1 78 ? 1.024 -1.479 3.646 1.00 95.75 78 ILE A C 1
ATOM 670 O O . ILE A 1 78 ? 0.889 -0.377 4.179 1.00 95.75 78 ILE A O 1
ATOM 674 N N . ARG A 1 79 ? 1.852 -2.408 4.119 1.00 94.75 79 ARG A N 1
ATOM 675 C CA . ARG A 1 79 ? 2.670 -2.233 5.326 1.00 94.75 79 ARG A CA 1
ATOM 676 C C . ARG A 1 79 ? 4.050 -2.872 5.158 1.00 94.75 79 ARG A C 1
ATOM 678 O O . ARG A 1 79 ? 4.155 -3.831 4.392 1.00 94.75 79 ARG A O 1
ATOM 685 N N . PRO A 1 80 ? 5.089 -2.389 5.856 1.00 92.25 80 PRO A N 1
ATOM 686 C CA . PRO A 1 80 ? 6.382 -3.067 5.878 1.00 92.25 80 PRO A CA 1
ATOM 687 C C . PRO A 1 80 ? 6.230 -4.512 6.375 1.00 92.25 80 PRO A C 1
ATOM 689 O O . PRO A 1 80 ? 5.433 -4.765 7.286 1.00 92.25 80 PRO A O 1
ATOM 692 N N . SER A 1 81 ? 6.969 -5.457 5.790 1.00 84.88 81 SER A N 1
ATOM 693 C CA . SER A 1 81 ? 7.267 -6.704 6.495 1.00 84.88 81 SER A CA 1
ATOM 694 C C . SER A 1 81 ? 8.268 -6.344 7.588 1.00 84.88 81 SER A C 1
ATOM 696 O O . SER A 1 81 ? 9.329 -5.815 7.274 1.00 84.88 81 SER A O 1
ATOM 698 N N . ASN A 1 82 ? 7.879 -6.500 8.854 1.00 62.62 82 ASN A N 1
ATOM 699 C CA . ASN A 1 82 ? 8.781 -6.293 9.991 1.00 62.62 82 ASN A CA 1
ATOM 700 C C . ASN A 1 82 ? 10.028 -7.174 9.889 1.00 62.62 82 ASN A C 1
ATOM 702 O O . ASN A 1 82 ? 9.907 -8.275 9.300 1.00 62.62 82 ASN A O 1
#

Nearest PDB structures (foldseek):
  7lcg-assembly1_E  TM=5.580E-01  e=1.936E+00  Usutu virus
  7pah-assembly1_G  TM=4.342E-01  e=1.818E+00  Mycoplasmoides pneumoniae M129
  6n60-assembly1_B  TM=4.661E-01  e=4.405E+00  Escherichia coli

Radius of gyration: 15.28 Å; Cα contacts (8 Å, |Δi|>4): 95; chains: 1; bounding box: 44×30×28 Å

Sequence (82 aa):
MLESAFNQLKLSGETDDFENFLFLLEQRKKQGQNYVIMKSIPKRLHYRLVKENFIIKREEIKINKFIFFKKSTLHYVIRPSN

Foldseek 3Di:
DVVVVVVVLVPPVDNDPQVVVVVQQVVCVVVVHQKDKALDAPPNRVVVLVVQQKDKDWDWDFDDDPDDDTDIGIIIIIGHPD

Organism: Myroides odoratus (NCBI:txid256)

pLDDT: mean 80.01, std 16.85, range [44.66, 95.75]